Protein AF-A0A962NHA6-F1 (afdb_monomer_lite)

Secondary structure (DSSP, 8-state):
--GGGHHHHHHHHHSS--PPPS-HHHHHTTSSBGGG--EEETTEEE-TT-SHHHHHTEE-B-TTS--HHHHHHHHHHHHHH-TT-EEPP--PPPP-

Foldseek 3Di:
DDLQCCQVCVCVVPVDGDDGDPDPLSVLLQDQWLCSSWDDDVPDIDRVPDNPLVVQQEGEGRPNHPPVVVSVVVVVVVCVVPVNHYYDYDPDPDDD

pLDDT: mean 91.1, std 13.95, range [32.5, 98.25]

Radius of gyration: 14.04 Å; chains: 1; bounding box: 28×35×30 Å

Structure (mmCIF, N/CA/C/O backbone):
data_AF-A0A962NHA6-F1
#
_entry.id   AF-A0A962NHA6-F1
#
loop_
_atom_site.group_PDB
_atom_site.id
_atom_site.type_symbol
_atom_site.label_atom_id
_atom_site.label_alt_id
_atom_site.label_comp_id
_atom_site.label_asym_id
_atom_site.label_entity_id
_atom_site.label_seq_id
_atom_site.pdbx_PDB_ins_code
_atom_site.Cartn_x
_atom_site.Cartn_y
_atom_site.Cartn_z
_atom_site.occupancy
_atom_site.B_iso_or_equiv
_atom_site.auth_seq_id
_atom_site.auth_comp_id
_atom_site.auth_asym_id
_atom_site.auth_atom_id
_atom_site.pdbx_PDB_model_num
ATOM 1 N N . ALA A 1 1 ? -4.157 8.401 -11.953 1.00 73.94 1 ALA A N 1
ATOM 2 C CA . ALA A 1 1 ? -2.873 8.784 -12.585 1.00 73.94 1 ALA A CA 1
ATOM 3 C C . ALA A 1 1 ? -2.145 7.532 -13.076 1.00 73.94 1 ALA A C 1
ATOM 5 O O . ALA A 1 1 ? -2.403 6.457 -12.548 1.00 73.94 1 ALA A O 1
ATOM 6 N N . ASN A 1 2 ? -1.266 7.652 -14.075 1.00 91.69 2 ASN A N 1
ATOM 7 C CA . ASN A 1 2 ? -0.481 6.526 -14.596 1.00 91.69 2 ASN A CA 1
ATOM 8 C C . ASN A 1 2 ? 0.671 6.176 -13.632 1.00 91.69 2 ASN A C 1
ATOM 10 O O . ASN A 1 2 ? 1.547 7.013 -13.402 1.00 91.69 2 ASN A O 1
ATOM 14 N N . GLN A 1 3 ? 0.679 4.946 -13.103 1.00 92.62 3 GLN A N 1
ATOM 15 C CA . GLN A 1 3 ? 1.690 4.476 -12.146 1.00 92.62 3 GLN A CA 1
ATOM 16 C C . GLN A 1 3 ? 3.103 4.444 -12.739 1.00 92.62 3 GLN A C 1
ATOM 18 O O . GLN A 1 3 ? 4.051 4.762 -12.034 1.00 92.62 3 GLN A O 1
ATOM 23 N 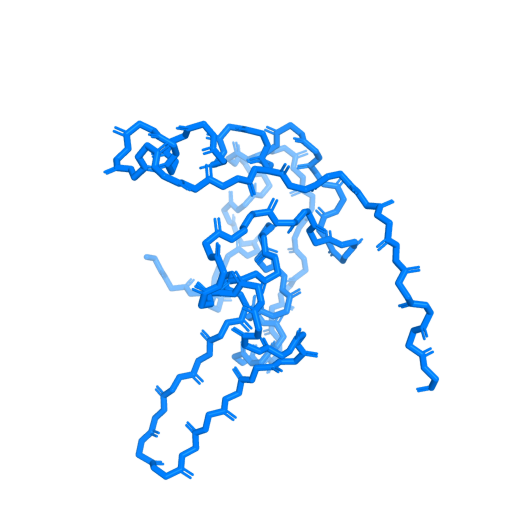N . ALA A 1 4 ? 3.273 4.200 -14.044 1.00 94.25 4 ALA A N 1
ATOM 24 C CA . ALA A 1 4 ? 4.594 4.243 -14.684 1.00 94.25 4 ALA A CA 1
ATOM 25 C C . ALA A 1 4 ? 5.271 5.624 -14.562 1.00 94.25 4 ALA A C 1
ATOM 27 O O . ALA A 1 4 ? 6.491 5.743 -14.639 1.00 94.25 4 ALA A O 1
ATOM 28 N N . ARG A 1 5 ? 4.483 6.682 -14.337 1.00 95.88 5 ARG A N 1
ATOM 29 C CA . ARG A 1 5 ? 4.936 8.077 -14.261 1.00 95.88 5 ARG A CA 1
ATOM 30 C C . ARG A 1 5 ? 4.955 8.634 -12.837 1.00 95.88 5 ARG A C 1
ATOM 32 O O . ARG A 1 5 ? 5.149 9.834 -12.675 1.00 95.88 5 ARG A O 1
ATOM 39 N N . VAL A 1 6 ? 4.747 7.804 -11.811 1.00 95.12 6 VAL A N 1
ATOM 40 C CA . VAL A 1 6 ? 4.696 8.256 -10.407 1.00 95.12 6 VAL A CA 1
ATOM 41 C C . VAL A 1 6 ? 5.972 8.972 -9.965 1.00 95.12 6 VAL A C 1
ATOM 43 O O . VAL A 1 6 ? 5.900 10.030 -9.349 1.00 95.12 6 VAL A O 1
ATOM 46 N N . HIS A 1 7 ? 7.133 8.475 -10.395 1.00 94.88 7 HIS A N 1
ATOM 47 C CA . HIS A 1 7 ? 8.443 9.062 -10.114 1.00 94.88 7 HIS A CA 1
ATOM 48 C C . HIS A 1 7 ? 8.594 10.513 -10.605 1.00 94.88 7 HIS A C 1
ATOM 50 O O . HIS A 1 7 ? 9.411 11.253 -10.067 1.00 94.88 7 HIS A O 1
ATOM 56 N N . LEU A 1 8 ? 7.796 10.936 -11.595 1.00 96.12 8 LEU A N 1
ATOM 57 C CA . LEU A 1 8 ? 7.849 12.293 -12.140 1.00 96.12 8 LEU A CA 1
ATOM 58 C C . LEU A 1 8 ? 7.149 13.322 -11.252 1.00 96.12 8 LEU A C 1
ATOM 60 O O . LEU A 1 8 ? 7.530 14.485 -11.312 1.00 96.12 8 LEU A O 1
ATOM 64 N N . TRP A 1 9 ? 6.139 12.918 -10.470 1.00 94.44 9 TRP A N 1
ATOM 65 C CA . TRP A 1 9 ? 5.306 13.845 -9.689 1.00 94.44 9 TRP A CA 1
ATOM 66 C C . TRP A 1 9 ? 5.354 13.622 -8.176 1.00 94.44 9 TRP A C 1
ATOM 68 O O . TRP A 1 9 ? 5.160 14.565 -7.408 1.00 94.44 9 TRP A O 1
ATOM 78 N N . TYR A 1 10 ? 5.634 12.399 -7.722 1.00 94.12 10 TYR A N 1
ATOM 79 C CA . TYR A 1 10 ? 5.645 12.052 -6.299 1.00 94.12 10 TYR A CA 1
ATOM 80 C C . TYR A 1 10 ? 6.597 12.936 -5.474 1.00 94.12 10 TYR A C 1
ATOM 82 O O . TYR A 1 10 ? 6.173 13.403 -4.414 1.00 94.12 10 TYR A O 1
ATOM 90 N N . PRO A 1 11 ? 7.820 13.266 -5.948 1.00 94.75 11 PRO A N 1
ATOM 91 C CA . PRO A 1 11 ? 8.715 14.143 -5.197 1.00 94.75 11 PRO A CA 1
ATOM 92 C C . PRO A 1 11 ? 8.181 15.559 -5.013 1.00 94.75 11 PRO A C 1
ATOM 94 O O . PRO A 1 11 ? 8.353 16.123 -3.939 1.00 94.75 11 PRO A O 1
ATOM 97 N N . GLN A 1 12 ? 7.501 16.127 -6.013 1.00 94.31 12 GLN A N 1
ATOM 98 C CA . GLN A 1 12 ? 6.939 17.476 -5.882 1.00 94.31 12 GLN A CA 1
ATOM 99 C C . GLN A 1 12 ? 5.715 17.492 -4.964 1.00 94.31 12 GLN A C 1
ATOM 101 O O . GLN A 1 12 ? 5.491 18.472 -4.264 1.00 94.31 12 GLN A O 1
ATOM 106 N N . HIS A 1 13 ? 4.927 16.415 -4.962 1.00 92.81 13 HIS A N 1
ATOM 107 C CA . HIS A 1 13 ? 3.698 16.345 -4.177 1.00 92.81 13 HIS A CA 1
ATOM 108 C C . HIS A 1 13 ? 3.940 15.968 -2.709 1.00 92.81 13 HIS A C 1
ATOM 110 O O . HIS A 1 13 ? 3.336 16.556 -1.819 1.00 92.81 13 HIS A O 1
ATOM 116 N N . PHE A 1 14 ? 4.821 14.998 -2.447 1.00 91.06 14 PHE A N 1
ATOM 117 C CA . PHE A 1 14 ? 5.070 14.471 -1.100 1.00 91.06 14 PHE A CA 1
ATOM 118 C C . PHE A 1 14 ? 6.438 14.854 -0.522 1.00 91.06 14 PHE A C 1
ATOM 120 O O . PHE A 1 14 ? 6.717 14.531 0.628 1.00 91.06 14 PHE A O 1
ATOM 127 N N . GLY A 1 15 ? 7.321 15.498 -1.293 1.00 91.81 15 GLY A N 1
ATOM 128 C CA . GLY A 1 15 ? 8.668 15.852 -0.828 1.00 91.81 15 GLY A CA 1
ATOM 129 C C . GLY A 1 15 ? 9.586 14.644 -0.611 1.00 91.81 15 GLY A C 1
ATOM 130 O O . GLY A 1 15 ? 10.561 14.733 0.135 1.00 91.81 15 GLY A O 1
ATOM 131 N N . ARG A 1 16 ? 9.274 13.491 -1.218 1.00 89.56 16 ARG A N 1
ATOM 132 C CA . ARG A 1 16 ? 10.016 12.232 -1.045 1.00 89.56 16 ARG A CA 1
ATOM 133 C C . ARG A 1 16 ? 10.465 11.665 -2.395 1.00 89.56 16 ARG A C 1
ATOM 135 O O . ARG A 1 16 ? 9.698 11.727 -3.357 1.00 89.56 16 ARG A O 1
ATOM 142 N N . PRO A 1 17 ? 11.666 11.070 -2.489 1.00 91.62 17 PRO A N 1
ATOM 143 C CA . PRO A 1 17 ? 12.085 10.397 -3.710 1.00 91.62 17 PRO A CA 1
ATOM 144 C C . PRO A 1 17 ? 11.172 9.203 -3.999 1.00 91.62 17 PRO A C 1
ATOM 146 O O . PRO A 1 17 ? 10.712 8.519 -3.087 1.00 91.62 17 PRO A O 1
ATOM 149 N N . TYR A 1 18 ? 10.944 8.928 -5.279 1.00 92.75 18 TYR A N 1
ATOM 150 C CA . TYR A 1 18 ? 10.223 7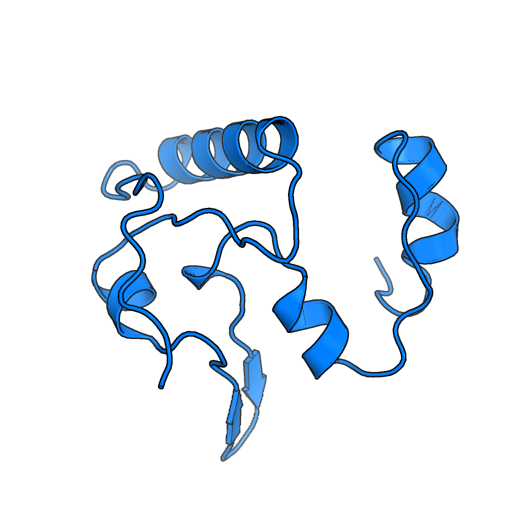.740 -5.713 1.00 92.75 18 TYR A CA 1
ATOM 151 C C . TYR A 1 18 ? 10.896 7.196 -6.970 1.00 92.75 18 TYR A C 1
ATOM 153 O O . TYR A 1 18 ? 10.859 7.835 -8.018 1.00 92.75 18 TYR A O 1
ATOM 161 N N . ALA A 1 19 ? 11.536 6.031 -6.869 1.00 94.06 19 ALA A N 1
ATOM 162 C CA . ALA A 1 19 ? 12.213 5.415 -8.007 1.00 94.06 19 ALA A CA 1
ATOM 163 C C . ALA A 1 19 ? 11.196 4.929 -9.060 1.00 94.06 19 ALA A C 1
ATOM 165 O O . ALA A 1 19 ? 10.133 4.431 -8.661 1.00 94.06 19 ALA A O 1
ATOM 166 N N . PRO A 1 20 ? 11.504 5.026 -10.371 1.00 96.31 20 PRO A N 1
ATOM 167 C CA . PRO A 1 20 ? 10.664 4.467 -11.427 1.00 96.31 20 PRO A CA 1
ATOM 168 C C . PRO A 1 20 ? 10.294 3.009 -11.144 1.00 96.31 20 PRO A C 1
ATOM 170 O O . PRO A 1 20 ? 11.125 2.233 -10.678 1.00 96.31 20 PRO A O 1
ATOM 173 N N . LEU A 1 21 ? 9.037 2.656 -11.405 1.00 95.81 21 LEU A N 1
ATOM 174 C CA . LEU A 1 21 ? 8.556 1.285 -11.260 1.00 95.81 21 LEU A CA 1
ATOM 175 C C . LEU A 1 21 ? 8.960 0.462 -12.479 1.00 95.81 21 LEU A C 1
ATOM 177 O O . LEU A 1 21 ? 8.838 0.924 -13.613 1.00 95.81 21 LEU A O 1
ATOM 181 N N . THR A 1 22 ? 9.379 -0.771 -12.234 1.00 95.69 22 THR A N 1
ATOM 182 C CA . THR A 1 22 ? 9.745 -1.758 -13.257 1.00 95.69 22 THR A CA 1
ATOM 183 C C . THR A 1 22 ? 8.614 -2.747 -13.540 1.00 95.69 22 THR A C 1
ATOM 185 O O . THR A 1 22 ? 8.591 -3.379 -14.593 1.00 95.69 22 THR A O 1
ATOM 188 N N . SER A 1 23 ? 7.647 -2.868 -12.624 1.00 96.06 23 SER A N 1
ATOM 189 C CA . SER A 1 23 ? 6.491 -3.756 -12.760 1.00 96.06 23 SER A CA 1
ATOM 190 C C . SER A 1 23 ? 5.277 -3.265 -11.963 1.00 96.06 23 SER A C 1
ATOM 192 O O . SER A 1 23 ? 5.377 -2.394 -11.095 1.00 96.06 23 SER A O 1
ATOM 194 N N . VAL A 1 24 ? 4.112 -3.850 -12.256 1.00 94.94 24 VAL A N 1
ATOM 195 C CA . VAL A 1 24 ? 2.872 -3.614 -11.500 1.00 94.94 24 VAL A CA 1
ATOM 196 C C . VAL A 1 24 ? 3.002 -4.147 -10.070 1.00 94.94 24 VAL A C 1
ATOM 198 O O . VAL A 1 24 ? 2.665 -3.436 -9.126 1.00 94.94 24 VAL A O 1
ATOM 201 N N . ASP A 1 25 ? 3.554 -5.350 -9.908 1.00 95.75 25 ASP A N 1
ATOM 202 C CA . ASP A 1 25 ? 3.789 -6.002 -8.617 1.00 95.75 25 ASP A CA 1
ATOM 203 C C . ASP A 1 25 ? 4.654 -5.137 -7.693 1.00 95.75 25 ASP A C 1
ATOM 205 O O . ASP A 1 25 ? 4.362 -5.002 -6.504 1.00 95.75 25 ASP A O 1
ATOM 209 N N . GLU A 1 26 ? 5.694 -4.502 -8.241 1.00 95.69 26 GLU A N 1
ATOM 210 C CA . GLU A 1 26 ? 6.529 -3.554 -7.502 1.00 95.69 26 GLU A CA 1
ATOM 211 C C . GLU A 1 26 ? 5.727 -2.339 -7.023 1.00 95.69 26 GLU A C 1
ATOM 213 O O . GLU A 1 26 ? 5.868 -1.925 -5.874 1.00 95.69 26 GLU A O 1
ATOM 218 N N . GLY A 1 27 ? 4.856 -1.790 -7.873 1.00 95.50 27 GLY A N 1
ATOM 219 C CA . GLY A 1 27 ? 3.965 -0.696 -7.488 1.00 95.50 27 GLY A CA 1
ATOM 220 C C . GLY A 1 27 ? 3.027 -1.089 -6.347 1.00 95.50 27 GLY A C 1
ATOM 221 O O . GLY A 1 27 ? 2.897 -0.347 -5.375 1.00 95.50 27 GLY A O 1
ATOM 222 N N . ILE A 1 28 ? 2.430 -2.282 -6.430 1.00 96.81 28 ILE A N 1
ATOM 223 C CA . ILE A 1 28 ? 1.511 -2.813 -5.412 1.00 96.81 28 ILE A CA 1
ATOM 224 C C . ILE A 1 28 ? 2.224 -2.992 -4.070 1.00 96.81 28 ILE A C 1
ATOM 226 O O . ILE A 1 28 ? 1.690 -2.595 -3.039 1.00 96.81 28 ILE A O 1
ATOM 230 N N . ARG A 1 29 ? 3.455 -3.523 -4.067 1.00 96.44 29 ARG A N 1
ATOM 231 C CA . ARG A 1 29 ? 4.266 -3.711 -2.848 1.00 96.44 29 ARG A CA 1
ATOM 232 C C . ARG A 1 29 ? 4.642 -2.406 -2.141 1.00 96.44 29 ARG A C 1
ATOM 234 O O . ARG A 1 29 ? 5.116 -2.473 -1.011 1.00 96.44 29 ARG A O 1
ATOM 241 N N . ARG A 1 30 ? 4.467 -1.245 -2.782 1.00 94.75 30 ARG A N 1
ATOM 242 C CA . ARG A 1 30 ? 4.801 0.086 -2.244 1.00 94.75 30 ARG A CA 1
ATOM 243 C C . ARG A 1 30 ? 3.575 0.878 -1.768 1.00 94.75 30 ARG A C 1
ATOM 245 O O . ARG A 1 30 ? 3.675 2.081 -1.536 1.00 94.75 30 ARG A O 1
ATOM 252 N N . PHE A 1 31 ? 2.395 0.263 -1.657 1.00 95.62 31 PHE A N 1
ATOM 253 C CA . PHE A 1 31 ? 1.269 0.948 -1.021 1.00 95.62 31 PHE A CA 1
ATOM 254 C C . PHE A 1 31 ? 1.468 1.073 0.487 1.00 95.62 31 PHE A C 1
ATOM 256 O O . PHE A 1 31 ? 2.102 0.240 1.119 1.00 95.62 31 PHE A O 1
ATOM 263 N N . LEU A 1 32 ? 0.899 2.130 1.066 1.00 95.75 32 LEU A N 1
ATOM 264 C CA . LEU A 1 32 ? 1.134 2.509 2.462 1.00 95.75 32 LEU A CA 1
ATOM 265 C C . LEU A 1 32 ? 0.613 1.483 3.478 1.00 95.75 32 LEU A C 1
ATOM 267 O O . LEU A 1 32 ? 1.163 1.406 4.572 1.00 95.75 32 LEU A O 1
ATOM 271 N N . ALA A 1 33 ? -0.431 0.725 3.132 1.00 96.38 33 ALA A N 1
ATOM 272 C CA . ALA A 1 33 ? -1.041 -0.282 3.996 1.00 96.38 33 ALA A CA 1
ATOM 273 C C . ALA A 1 33 ? -0.923 -1.677 3.372 1.00 96.38 33 ALA A C 1
ATOM 275 O O . ALA A 1 33 ? -1.185 -1.830 2.173 1.00 96.38 33 ALA A O 1
ATOM 276 N N . LEU A 1 34 ? -0.565 -2.685 4.172 1.00 96.81 34 LEU A N 1
ATOM 277 C CA . LEU A 1 34 ? -0.404 -4.070 3.707 1.00 96.81 34 LEU A CA 1
ATOM 278 C C . LEU A 1 34 ? -1.685 -4.599 3.059 1.00 96.81 34 LEU A C 1
ATOM 280 O O . LEU A 1 34 ? -1.643 -5.192 1.986 1.00 96.81 34 LEU A O 1
ATOM 284 N N . GLU A 1 35 ? -2.830 -4.289 3.655 1.00 97.38 35 GLU A N 1
ATOM 285 C CA . GLU A 1 35 ? -4.152 -4.716 3.205 1.00 97.38 35 GLU A CA 1
ATOM 286 C C . GLU A 1 35 ? -4.569 -4.037 1.893 1.00 97.38 35 GLU A C 1
ATOM 288 O O . GLU A 1 35 ? -5.439 -4.525 1.184 1.00 97.38 35 GLU A O 1
ATOM 293 N N . CYS A 1 36 ? -3.914 -2.938 1.505 1.00 97.00 36 CYS A N 1
ATOM 294 C CA . CYS A 1 36 ? -4.098 -2.337 0.183 1.00 97.00 36 CYS A CA 1
ATOM 295 C C . CYS A 1 36 ? -3.205 -2.973 -0.892 1.00 97.00 36 CYS A C 1
ATOM 297 O O . CYS A 1 36 ? -3.441 -2.746 -2.077 1.00 97.00 36 CYS A O 1
ATOM 299 N N . CYS A 1 37 ? -2.177 -3.737 -0.515 1.00 97.56 37 CYS A N 1
ATOM 300 C CA . CYS A 1 37 ? -1.218 -4.342 -1.438 1.00 97.56 37 CYS A CA 1
ATOM 301 C C . CYS A 1 37 ? -1.791 -5.622 -2.066 1.00 97.56 37 CYS A C 1
ATOM 303 O O . CYS A 1 37 ? -1.228 -6.703 -1.913 1.00 97.56 37 CYS A O 1
ATOM 305 N N . VAL A 1 38 ? -2.920 -5.504 -2.764 1.00 97.75 38 VAL A N 1
ATOM 306 C CA . VAL A 1 38 ? -3.619 -6.618 -3.411 1.00 97.75 38 VAL A CA 1
ATOM 307 C C . VAL A 1 38 ? -3.938 -6.247 -4.855 1.00 97.75 38 VAL A C 1
ATOM 309 O O . VAL A 1 38 ? -4.366 -5.130 -5.143 1.00 97.75 38 VAL A O 1
ATOM 312 N N . ALA A 1 39 ? -3.762 -7.196 -5.769 1.00 97.31 39 ALA A N 1
ATOM 313 C CA . ALA A 1 39 ? -4.294 -7.106 -7.121 1.00 97.31 39 ALA A CA 1
ATOM 314 C C . ALA A 1 39 ? -4.992 -8.397 -7.527 1.00 97.31 39 ALA A C 1
ATOM 316 O O . ALA A 1 39 ? -4.604 -9.495 -7.132 1.00 97.31 39 ALA A O 1
ATOM 317 N N . VAL A 1 40 ? -6.024 -8.247 -8.349 1.00 96.69 40 VAL A N 1
ATOM 318 C CA . VAL A 1 40 ? -6.815 -9.353 -8.879 1.00 96.69 40 VAL A CA 1
ATOM 319 C C . VAL A 1 40 ? -6.997 -9.136 -10.375 1.00 96.69 40 VAL A C 1
ATOM 321 O O . VAL A 1 40 ? -7.271 -8.024 -10.825 1.00 96.69 40 VAL A O 1
ATOM 324 N N . ARG A 1 41 ? -6.828 -10.206 -11.143 1.00 95.81 41 ARG A N 1
ATOM 325 C CA . ARG A 1 41 ? -7.174 -10.322 -12.565 1.00 95.81 41 ARG A CA 1
ATOM 326 C C . ARG A 1 41 ? -7.785 -11.716 -12.783 1.00 95.81 41 ARG A C 1
ATOM 328 O O . ARG A 1 41 ? -7.727 -12.519 -11.849 1.00 95.81 41 ARG A O 1
ATOM 335 N N . PRO A 1 42 ? -8.362 -12.033 -13.956 1.00 98.12 42 PRO A N 1
ATOM 336 C CA . PRO A 1 42 ? -8.850 -13.384 -14.220 1.00 98.12 42 PRO A CA 1
ATOM 337 C C . PRO A 1 42 ? -7.805 -14.436 -13.827 1.00 98.12 42 PRO A C 1
ATOM 339 O O . PRO A 1 42 ? -6.626 -14.296 -14.162 1.00 98.12 42 PRO A O 1
ATOM 342 N N . ASP A 1 43 ? -8.243 -15.406 -13.026 1.00 96.00 43 ASP A N 1
ATOM 343 C CA . ASP A 1 43 ? -7.471 -16.563 -12.554 1.00 96.00 43 ASP A CA 1
ATOM 344 C C . ASP A 1 43 ? -6.231 -16.266 -11.689 1.00 96.00 43 ASP A C 1
ATOM 346 O O . ASP A 1 43 ? -5.505 -17.186 -11.314 1.00 96.00 43 ASP A O 1
ATOM 350 N N . VAL A 1 44 ? -5.963 -15.002 -11.332 1.00 96.56 44 VAL A N 1
ATOM 351 C CA . VAL A 1 44 ? -4.766 -14.630 -10.563 1.00 96.56 44 VAL A CA 1
ATOM 352 C C . VAL A 1 44 ? -5.088 -13.601 -9.485 1.00 96.56 44 VAL A C 1
ATOM 354 O O . VAL A 1 44 ? -5.575 -12.504 -9.761 1.00 96.56 44 VAL A O 1
ATOM 357 N N . CYS A 1 45 ? -4.707 -13.929 -8.251 1.00 96.88 45 CYS A N 1
ATOM 358 C CA . CYS A 1 45 ? -4.664 -13.007 -7.124 1.00 96.88 45 CYS A CA 1
ATOM 359 C C . CYS A 1 45 ? -3.210 -12.817 -6.679 1.00 96.88 45 CYS A C 1
ATOM 361 O O . CYS A 1 45 ? -2.510 -13.783 -6.378 1.00 96.88 45 CYS A O 1
ATOM 363 N N . PHE A 1 46 ? -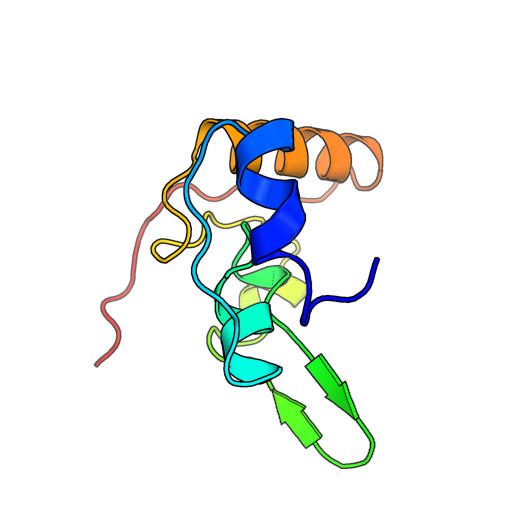2.757 -11.566 -6.638 1.00 97.81 46 PHE A N 1
ATOM 364 C CA . PHE A 1 46 ? -1.467 -11.178 -6.087 1.00 97.81 46 PHE A CA 1
ATOM 365 C C . PHE A 1 46 ? -1.688 -10.495 -4.735 1.00 97.81 46 PHE A C 1
ATOM 367 O O . PHE A 1 46 ? -2.185 -9.372 -4.680 1.00 97.81 46 PHE A O 1
ATOM 374 N N . ALA A 1 47 ? -1.320 -11.185 -3.655 1.00 97.31 47 ALA A N 1
ATOM 375 C CA . ALA A 1 47 ? -1.441 -10.715 -2.275 1.00 97.31 47 ALA A CA 1
ATOM 376 C C . ALA A 1 47 ? -0.138 -11.016 -1.505 1.00 97.31 47 ALA A C 1
ATOM 378 O O . ALA A 1 47 ? -0.084 -11.969 -0.726 1.00 97.31 47 ALA A O 1
ATOM 379 N N . PRO A 1 48 ? 0.949 -10.252 -1.738 1.00 96.31 48 PRO A N 1
ATOM 380 C CA . PRO A 1 48 ? 2.279 -10.517 -1.178 1.00 96.31 48 PRO A CA 1
ATOM 381 C C . PRO A 1 48 ? 2.343 -10.530 0.355 1.00 96.31 48 PRO A C 1
ATOM 383 O O . PRO A 1 48 ? 3.315 -11.045 0.900 1.00 96.31 48 PRO A O 1
ATOM 386 N N . PHE A 1 49 ? 1.337 -9.977 1.036 1.00 95.56 49 PHE A N 1
ATOM 387 C CA . PHE A 1 49 ? 1.229 -9.953 2.499 1.00 95.56 49 PHE A CA 1
ATOM 388 C C . PHE A 1 49 ? 0.028 -10.761 3.022 1.00 95.56 49 PHE A C 1
ATOM 390 O O . PHE A 1 49 ? -0.353 -10.633 4.181 1.00 95.56 49 PHE A O 1
ATOM 397 N N . GLY A 1 50 ? -0.562 -11.610 2.174 1.00 96.06 50 GLY A N 1
ATOM 398 C CA . GLY A 1 50 ? -1.771 -12.367 2.487 1.00 96.06 50 GLY A CA 1
ATOM 399 C C . GLY A 1 50 ? -3.050 -11.524 2.443 1.00 96.06 50 GLY A C 1
ATOM 400 O O . GLY A 1 50 ? -3.030 -10.341 2.110 1.00 96.06 50 GLY A O 1
ATOM 401 N N . LEU A 1 51 ? -4.180 -12.166 2.752 1.00 97.12 51 LEU A N 1
ATOM 402 C CA . LEU A 1 51 ? -5.517 -11.551 2.723 1.00 97.12 51 LEU A CA 1
ATOM 403 C C . LEU A 1 51 ? -6.200 -11.505 4.096 1.00 97.12 51 LEU A C 1
ATOM 405 O O . LEU A 1 51 ? -7.259 -10.901 4.215 1.00 97.12 51 LEU A O 1
ATOM 409 N N . ALA A 1 52 ? -5.620 -12.130 5.125 1.00 96.50 52 ALA A N 1
ATOM 410 C CA . ALA A 1 52 ? -6.248 -12.237 6.444 1.00 96.50 52 ALA A CA 1
ATOM 411 C C . ALA A 1 52 ? -6.602 -10.857 7.020 1.00 96.50 52 ALA A C 1
ATOM 413 O O . ALA A 1 52 ? -7.766 -10.603 7.309 1.00 96.50 52 ALA A O 1
ATOM 414 N N . GLY A 1 53 ? -5.639 -9.929 7.048 1.00 95.44 53 GLY A N 1
ATOM 415 C CA . GLY A 1 53 ? -5.868 -8.565 7.537 1.00 95.44 53 GLY A CA 1
ATOM 416 C C . GLY A 1 53 ? -6.933 -7.796 6.747 1.00 95.44 53 GLY A C 1
ATOM 417 O O . GLY A 1 53 ? -7.746 -7.082 7.329 1.00 95.44 53 GLY A O 1
ATOM 418 N N . LEU A 1 54 ? -7.004 -7.999 5.424 1.00 95.75 54 LEU A N 1
ATOM 419 C CA . LEU A 1 54 ? -8.046 -7.392 4.588 1.00 95.75 54 LEU A CA 1
ATOM 420 C C . LEU A 1 54 ? -9.443 -7.843 5.047 1.00 95.75 54 LEU A C 1
ATOM 422 O O . LEU A 1 54 ? -10.336 -7.011 5.189 1.00 95.75 54 LEU A O 1
ATOM 426 N N . PHE A 1 55 ? -9.629 -9.144 5.289 1.00 96.50 55 PHE A N 1
ATOM 427 C CA . PHE A 1 55 ? -10.907 -9.693 5.752 1.00 96.50 55 PHE A CA 1
ATOM 428 C C . PHE A 1 55 ? -11.211 -9.365 7.219 1.00 96.50 55 PHE A C 1
ATOM 430 O O . PHE A 1 55 ? -12.377 -9.232 7.578 1.00 96.50 55 PHE A O 1
ATOM 437 N N . GLU A 1 56 ? -10.186 -9.196 8.053 1.00 96.69 56 GLU A N 1
ATOM 438 C CA . GLU A 1 56 ? -10.317 -8.731 9.440 1.00 96.69 56 GLU A CA 1
ATOM 439 C C . GLU A 1 56 ? -10.595 -7.221 9.547 1.00 96.69 56 GLU A C 1
ATOM 441 O O . GLU A 1 56 ? -10.932 -6.734 10.625 1.00 96.69 56 GLU A O 1
ATOM 446 N N . GLY A 1 57 ? -10.462 -6.469 8.448 1.00 97.00 57 GLY A N 1
ATOM 447 C CA . GLY A 1 57 ? -10.643 -5.020 8.434 1.00 97.00 57 GLY A CA 1
ATOM 448 C C . GLY A 1 57 ? -9.487 -4.263 9.093 1.00 97.00 57 GLY A C 1
ATOM 449 O O . GLY A 1 57 ? -9.703 -3.224 9.716 1.00 97.00 57 GLY A O 1
ATOM 450 N N . THR A 1 58 ? -8.256 -4.765 8.995 1.00 97.44 58 THR A N 1
ATOM 451 C CA . THR A 1 58 ? -7.082 -4.092 9.561 1.00 97.44 58 THR A CA 1
ATOM 452 C C . THR A 1 58 ? -6.456 -3.088 8.597 1.00 97.44 58 THR A C 1
ATOM 454 O O . THR A 1 58 ? -6.603 -3.166 7.378 1.00 97.44 58 THR A O 1
ATOM 457 N N . LEU A 1 59 ? -5.733 -2.121 9.159 1.00 97.19 59 LEU A N 1
ATOM 458 C CA . LEU A 1 59 ? -4.845 -1.219 8.434 1.00 97.19 59 LEU A CA 1
ATOM 459 C C . LEU A 1 59 ? -3.466 -1.274 9.088 1.00 97.19 59 LEU A C 1
ATOM 461 O O . LEU A 1 59 ? -3.265 -0.707 10.164 1.00 97.19 59 LEU A O 1
ATOM 465 N N . THR A 1 60 ? -2.525 -1.943 8.432 1.00 96.00 60 THR A N 1
ATOM 466 C CA . THR A 1 60 ? -1.169 -2.168 8.937 1.00 96.00 60 THR A CA 1
ATOM 467 C C . THR A 1 60 ? -0.157 -1.386 8.092 1.00 96.00 60 THR A C 1
ATOM 469 O O . THR A 1 60 ? -0.165 -1.536 6.865 1.00 96.00 60 THR A O 1
ATOM 472 N N . PRO A 1 61 ? 0.725 -0.559 8.688 1.00 95.44 61 PRO A N 1
ATOM 473 C CA . PRO A 1 61 ? 1.752 0.173 7.953 1.00 95.44 61 PRO A CA 1
ATOM 474 C C . PRO A 1 61 ? 2.673 -0.757 7.161 1.00 95.44 61 PRO A C 1
ATOM 476 O O . PRO A 1 61 ? 3.196 -1.739 7.686 1.00 95.44 61 PRO A O 1
ATOM 479 N N . ASN A 1 62 ? 2.938 -0.419 5.902 1.00 94.56 62 ASN A N 1
ATOM 480 C CA . ASN A 1 62 ? 3.872 -1.176 5.080 1.00 94.56 62 ASN A CA 1
ATOM 481 C C . ASN A 1 62 ? 5.336 -0.800 5.402 1.00 94.56 62 ASN A C 1
ATOM 483 O O . ASN A 1 62 ? 5.728 0.346 5.162 1.00 94.56 62 ASN A O 1
ATOM 487 N N . PRO A 1 63 ? 6.192 -1.737 5.863 1.00 90.44 63 PRO A N 1
ATOM 488 C CA . PRO A 1 63 ? 7.600 -1.451 6.158 1.00 90.44 63 PRO A CA 1
ATOM 489 C C . PRO A 1 63 ? 8.415 -1.022 4.929 1.00 90.44 63 PRO A C 1
ATOM 491 O O . PRO A 1 63 ? 9.411 -0.319 5.073 1.00 90.44 63 PRO A O 1
ATOM 494 N N . PHE A 1 64 ? 7.989 -1.395 3.717 1.00 89.00 64 PHE A N 1
ATOM 495 C CA . PHE A 1 64 ? 8.624 -0.976 2.462 1.00 89.00 64 PHE A CA 1
ATOM 496 C C . PHE A 1 64 ? 8.190 0.423 2.008 1.00 89.00 64 PHE A C 1
ATOM 498 O O . PHE A 1 64 ? 8.622 0.908 0.964 1.00 89.00 64 PHE A O 1
ATOM 505 N N . SER A 1 65 ? 7.318 1.087 2.765 1.00 89.12 65 SER A N 1
ATOM 506 C CA . SER A 1 65 ? 6.903 2.472 2.546 1.00 89.12 65 SER A CA 1
ATOM 507 C C . SER A 1 65 ? 6.964 3.231 3.872 1.00 89.12 65 SER A C 1
ATOM 509 O O . SER A 1 65 ? 5.921 3.507 4.465 1.00 89.12 65 SER A O 1
ATOM 511 N N . PRO A 1 66 ? 8.181 3.556 4.358 1.00 84.94 66 PRO A N 1
ATOM 512 C CA . PRO A 1 66 ? 8.426 4.089 5.699 1.00 84.94 66 PRO A CA 1
ATOM 513 C C . PRO A 1 66 ? 8.061 5.581 5.809 1.00 84.94 66 PRO A C 1
ATOM 515 O O . PRO A 1 66 ? 8.888 6.421 6.157 1.00 84.94 66 PRO A O 1
ATOM 518 N N . TYR A 1 67 ? 6.810 5.912 5.494 1.00 90.06 67 TYR A N 1
ATOM 519 C CA . TYR A 1 67 ? 6.226 7.250 5.571 1.00 90.06 67 TYR A CA 1
ATOM 520 C C . TYR A 1 67 ? 5.032 7.219 6.539 1.00 90.06 67 TYR A C 1
ATOM 522 O O . TYR A 1 67 ? 3.876 7.193 6.095 1.00 90.06 67 TYR A O 1
ATOM 530 N N . PRO A 1 68 ? 5.283 7.142 7.862 1.00 90.56 68 PRO A N 1
ATOM 531 C CA . PRO A 1 68 ? 4.236 6.978 8.872 1.00 90.56 68 PRO A CA 1
ATOM 532 C C . PRO A 1 68 ? 3.207 8.113 8.855 1.00 90.56 68 PRO A C 1
ATOM 534 O O . PRO A 1 68 ? 2.032 7.884 9.137 1.00 90.56 68 PRO A O 1
ATOM 5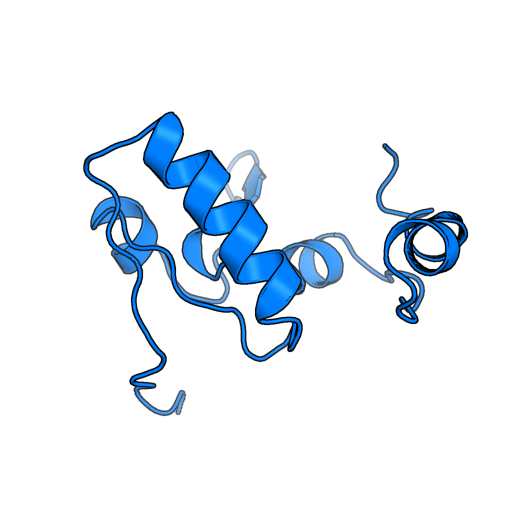37 N N . GLU A 1 69 ? 3.611 9.322 8.472 1.00 93.19 69 GLU A N 1
ATOM 538 C CA . GLU A 1 69 ? 2.733 10.476 8.307 1.00 93.19 69 GLU A CA 1
ATOM 539 C C . GLU A 1 69 ? 1.733 10.276 7.160 1.00 93.19 69 GLU A C 1
ATOM 541 O O . GLU A 1 69 ? 0.537 10.528 7.321 1.00 93.19 69 GLU A O 1
ATOM 546 N N . LEU A 1 70 ? 2.198 9.744 6.023 1.00 94.19 70 LEU A N 1
ATOM 547 C CA . LEU A 1 70 ? 1.348 9.477 4.862 1.00 94.19 70 LEU A CA 1
ATOM 548 C C . LEU A 1 70 ? 0.411 8.305 5.140 1.00 94.19 70 LEU A C 1
ATOM 550 O O . LEU A 1 70 ? -0.765 8.359 4.774 1.00 94.19 70 LEU A O 1
ATOM 554 N N . PHE A 1 71 ? 0.910 7.267 5.818 1.00 95.56 71 PHE A N 1
ATOM 555 C CA . PHE A 1 71 ? 0.073 6.172 6.299 1.00 95.56 71 PHE A CA 1
ATOM 556 C C . PHE A 1 71 ? -1.021 6.688 7.234 1.00 95.56 71 PHE A C 1
ATOM 558 O O . PHE A 1 71 ? -2.187 6.390 7.004 1.00 95.56 71 PHE A O 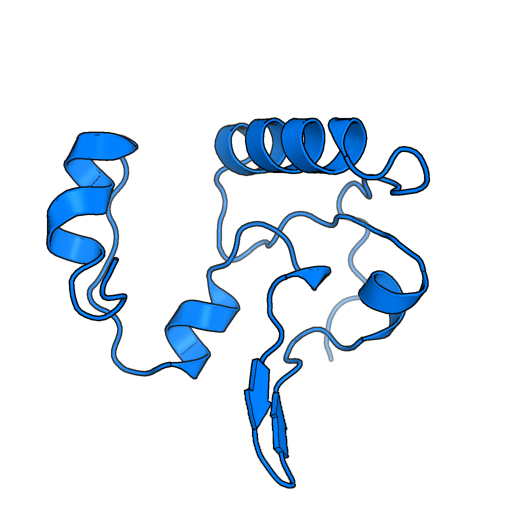1
ATOM 565 N N . SER A 1 72 ? -0.672 7.499 8.237 1.00 95.50 72 SER A N 1
ATOM 566 C CA . SER A 1 72 ? -1.628 8.004 9.230 1.00 95.50 72 SER A CA 1
ATOM 567 C C . SER A 1 72 ? -2.740 8.824 8.576 1.00 95.50 72 SER A C 1
ATOM 569 O O . SER A 1 72 ? -3.917 8.585 8.838 1.00 95.50 72 SER A O 1
ATOM 571 N N . ALA A 1 73 ? -2.388 9.727 7.653 1.00 95.81 73 ALA A N 1
ATOM 572 C CA . ALA A 1 73 ? -3.368 10.496 6.887 1.00 95.81 73 ALA A CA 1
ATOM 573 C C . ALA A 1 73 ? -4.273 9.591 6.030 1.00 95.81 73 ALA A C 1
ATOM 575 O O . ALA A 1 73 ? -5.490 9.782 5.964 1.00 95.81 73 ALA A O 1
ATOM 576 N N . LYS A 1 74 ? -3.694 8.564 5.392 1.00 95.88 74 LYS A N 1
ATOM 577 C CA . LYS A 1 74 ? -4.449 7.602 4.584 1.00 95.88 74 LYS A CA 1
ATOM 578 C C . LYS A 1 74 ? -5.388 6.746 5.437 1.00 95.88 74 LYS A C 1
ATOM 580 O O . LYS A 1 74 ? -6.529 6.531 5.032 1.00 95.88 74 LYS A O 1
ATOM 585 N N . ALA A 1 75 ? -4.920 6.284 6.593 1.00 97.19 75 ALA A N 1
ATOM 586 C CA . ALA A 1 75 ? -5.683 5.482 7.536 1.00 97.19 75 ALA A CA 1
ATOM 587 C C . ALA A 1 75 ? -6.848 6.281 8.127 1.00 97.19 75 ALA A C 1
ATOM 589 O O . ALA A 1 75 ? -7.968 5.782 8.130 1.00 97.19 75 ALA A O 1
ATOM 590 N N . ALA A 1 76 ? -6.628 7.542 8.514 1.00 97.62 76 ALA A N 1
ATOM 591 C CA . ALA A 1 76 ? -7.695 8.440 8.958 1.00 97.62 76 ALA A CA 1
ATOM 592 C C . ALA A 1 76 ? -8.792 8.585 7.889 1.00 97.62 76 ALA A C 1
ATOM 594 O O . ALA A 1 76 ? -9.964 8.341 8.163 1.00 97.62 76 ALA A O 1
ATOM 595 N N . SER A 1 77 ? -8.406 8.841 6.633 1.00 97.81 77 SER A N 1
ATOM 596 C CA . SER A 1 77 ? -9.356 8.904 5.515 1.00 97.81 77 SER A CA 1
ATOM 597 C C . SER A 1 77 ? -10.114 7.588 5.286 1.00 97.81 77 SER A C 1
ATOM 599 O O . SER A 1 77 ? -11.230 7.599 4.760 1.00 97.81 77 SER A O 1
ATOM 601 N N . TYR A 1 78 ? -9.518 6.433 5.594 1.00 97.88 78 TYR A N 1
ATOM 602 C CA . TYR A 1 78 ? -10.221 5.151 5.540 1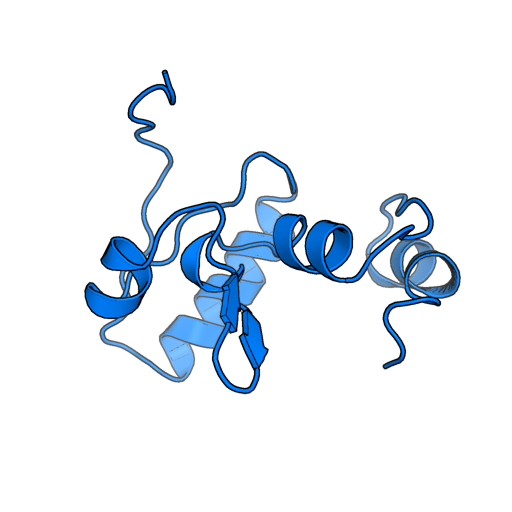.00 97.88 78 TYR A CA 1
ATOM 603 C C . TYR A 1 78 ? -11.204 4.987 6.696 1.00 97.88 78 TYR A C 1
ATOM 605 O O . TYR A 1 78 ? -12.348 4.624 6.443 1.00 97.88 78 TYR A O 1
ATOM 613 N N . LEU A 1 79 ? -10.805 5.321 7.920 1.00 97.69 79 LEU A N 1
ATOM 614 C CA . LEU A 1 79 ? -11.658 5.246 9.107 1.00 97.69 79 LEU A CA 1
ATOM 615 C C . LEU A 1 79 ? -12.900 6.143 9.001 1.00 97.69 79 LEU A C 1
ATOM 617 O O . LEU A 1 79 ? -13.975 5.739 9.429 1.00 97.69 79 LEU A O 1
ATOM 621 N N . GLU A 1 80 ? -12.786 7.313 8.364 1.00 98.25 80 GLU A N 1
ATOM 622 C CA . GLU A 1 80 ? -13.931 8.197 8.083 1.00 98.25 80 GLU A CA 1
ATOM 623 C C . GLU A 1 80 ? -15.013 7.522 7.224 1.00 98.25 80 GLU A C 1
ATOM 625 O O . GLU A 1 80 ? -16.204 7.760 7.413 1.00 98.25 80 GLU A O 1
ATOM 630 N N . ARG A 1 81 ? -14.606 6.679 6.267 1.00 98.00 81 ARG A N 1
ATOM 631 C CA . ARG A 1 81 ? -15.516 5.979 5.343 1.00 98.00 81 ARG A CA 1
ATOM 632 C C . ARG A 1 81 ? -15.943 4.612 5.866 1.00 98.00 81 ARG A C 1
ATOM 634 O O . ARG A 1 81 ? -17.041 4.154 5.559 1.00 98.00 81 ARG A O 1
ATOM 641 N N . TRP A 1 82 ? -15.081 3.969 6.645 1.00 97.62 82 TRP A N 1
ATOM 642 C CA . TRP A 1 82 ? -15.264 2.622 7.171 1.00 97.62 82 TRP A CA 1
ATOM 643 C C . TRP A 1 82 ? -14.910 2.586 8.664 1.00 97.62 82 TRP A C 1
ATOM 645 O O . TRP A 1 82 ? -13.806 2.180 9.032 1.00 97.62 82 TRP A O 1
ATOM 655 N N . PRO A 1 83 ? -15.858 2.962 9.545 1.00 96.75 83 PRO A N 1
ATOM 656 C CA . PRO A 1 83 ? -15.600 3.090 10.983 1.00 96.75 83 PRO A CA 1
ATOM 657 C C . PRO A 1 83 ? -15.252 1.781 11.707 1.00 96.75 83 PRO A C 1
ATOM 659 O O . PRO A 1 83 ? -14.811 1.816 12.849 1.00 96.75 83 PRO A O 1
ATOM 662 N N . HIS A 1 84 ? -15.477 0.627 11.073 1.00 96.56 84 HIS A N 1
ATOM 663 C CA . HIS A 1 84 ? -15.168 -0.690 11.637 1.00 96.56 84 HIS A CA 1
ATOM 664 C C . HIS A 1 84 ? -13.707 -1.114 11.427 1.00 96.56 84 HIS A C 1
ATOM 666 O O . HIS A 1 84 ? -13.302 -2.142 11.965 1.00 96.56 84 HIS A O 1
ATOM 672 N N . LEU A 1 85 ? -12.930 -0.372 10.628 1.00 98.06 85 LEU A N 1
ATOM 673 C CA . LEU A 1 85 ? -11.528 -0.704 10.393 1.00 98.06 85 LEU A CA 1
ATOM 674 C C . LEU A 1 85 ? -10.684 -0.464 11.650 1.00 98.06 85 LEU A C 1
ATOM 676 O O . LEU A 1 85 ? -10.951 0.446 12.434 1.00 98.06 85 LEU A O 1
ATOM 680 N N . VAL A 1 86 ? -9.622 -1.251 11.815 1.00 97.56 86 VAL A N 1
ATOM 681 C CA . VAL A 1 86 ? -8.729 -1.178 12.979 1.00 97.56 86 VAL A CA 1
ATOM 682 C C . VAL A 1 86 ? -7.288 -0.961 12.535 1.00 97.56 86 VAL A C 1
ATOM 684 O O . VAL A 1 86 ? -6.713 -1.774 11.815 1.00 97.56 86 VAL A O 1
ATOM 687 N N . VAL A 1 87 ? -6.665 0.119 13.004 1.00 96.31 87 VAL A N 1
ATOM 688 C CA . VAL A 1 87 ? -5.237 0.363 12.759 1.00 96.31 87 VAL A CA 1
ATOM 689 C C . VAL A 1 87 ? -4.400 -0.572 13.633 1.00 96.31 87 VAL A C 1
ATOM 691 O O . VAL A 1 87 ? -4.581 -0.624 14.851 1.00 96.31 87 VAL A O 1
ATOM 694 N N . ARG A 1 88 ? -3.475 -1.311 13.015 1.00 91.38 88 ARG A N 1
ATOM 695 C CA . ARG A 1 88 ? -2.500 -2.165 13.702 1.00 91.38 88 ARG A CA 1
ATOM 696 C C . ARG A 1 88 ? -1.141 -1.476 13.690 1.00 91.38 88 ARG A C 1
ATOM 698 O O . ARG A 1 88 ? -0.646 -1.099 12.634 1.00 91.38 88 ARG A O 1
ATOM 705 N N . ASN A 1 89 ? -0.523 -1.334 14.858 1.00 73.81 89 ASN A N 1
ATOM 706 C CA . ASN A 1 89 ? 0.878 -0.929 14.949 1.00 73.81 89 ASN A CA 1
ATOM 707 C C . ASN A 1 89 ? 1.753 -2.188 14.861 1.00 73.81 89 ASN A C 1
ATOM 709 O O . ASN A 1 89 ? 1.379 -3.215 15.417 1.00 73.81 89 ASN A O 1
ATOM 713 N N . ASN A 1 90 ? 2.871 -2.116 14.132 1.00 60.97 90 ASN A N 1
ATOM 714 C CA . ASN A 1 90 ? 3.726 -3.255 13.768 1.00 60.97 90 ASN A CA 1
ATOM 715 C C . ASN A 1 90 ? 4.071 -4.198 14.940 1.00 60.97 90 ASN A C 1
ATOM 717 O O . ASN A 1 90 ? 5.065 -3.996 15.634 1.00 60.97 90 ASN A O 1
ATOM 721 N N . GLU A 1 91 ? 3.334 -5.299 15.064 1.00 47.31 91 GLU A N 1
ATOM 722 C CA . GLU A 1 91 ? 3.823 -6.548 15.643 1.00 47.31 91 GLU A CA 1
ATOM 723 C C . GLU A 1 91 ? 4.048 -7.514 14.476 1.00 47.31 91 GLU A C 1
ATOM 725 O O . GLU A 1 91 ? 3.118 -8.128 13.960 1.00 47.31 91 GLU A O 1
ATOM 730 N N . PHE A 1 92 ? 5.280 -7.590 13.969 1.00 52.53 92 PHE A N 1
ATOM 731 C CA . PHE A 1 92 ? 5.600 -8.505 12.873 1.00 52.53 92 PHE A CA 1
ATOM 732 C C . PHE A 1 92 ? 5.747 -9.941 13.398 1.00 52.53 92 PHE A C 1
ATOM 734 O O . PHE A 1 92 ? 6.645 -10.188 14.211 1.00 52.53 92 PHE A O 1
ATOM 741 N N . PRO A 1 93 ? 5.031 -10.939 12.854 1.00 38.47 93 PRO A N 1
ATOM 742 C CA . PRO A 1 93 ? 5.613 -12.262 12.737 1.00 38.47 93 PRO A CA 1
ATOM 743 C C . PRO A 1 93 ? 6.719 -12.178 11.676 1.00 38.47 93 PRO A C 1
ATOM 745 O O . PRO A 1 93 ? 6.480 -11.766 10.541 1.00 38.47 93 PRO A O 1
ATOM 748 N N . ARG A 1 94 ? 7.957 -12.525 12.050 1.00 36.50 94 ARG A N 1
ATOM 749 C CA . ARG A 1 94 ? 9.077 -12.625 11.100 1.00 36.50 94 ARG A CA 1
ATOM 750 C C . ARG A 1 94 ? 8.661 -13.553 9.955 1.00 36.50 94 ARG A C 1
ATOM 752 O O . ARG A 1 94 ? 8.358 -14.719 10.204 1.00 36.50 94 ARG A O 1
ATOM 759 N N . LEU A 1 95 ? 8.653 -13.043 8.724 1.00 40.72 95 LEU A N 1
ATOM 760 C CA . LEU A 1 95 ? 8.540 -13.886 7.535 1.00 40.72 95 LEU A CA 1
ATOM 761 C C . LEU A 1 95 ? 9.761 -14.821 7.515 1.00 40.72 95 LEU A C 1
ATOM 763 O O . LEU A 1 95 ? 10.891 -14.349 7.655 1.00 40.72 95 LEU A O 1
ATOM 767 N N . LYS A 1 96 ? 9.505 -16.132 7.451 1.00 32.50 96 LYS A N 1
ATOM 768 C CA . LYS A 1 96 ? 10.530 -17.169 7.270 1.00 32.50 96 LYS A CA 1
ATOM 769 C C . LYS A 1 96 ? 11.013 -17.196 5.828 1.00 32.50 96 LYS A C 1
ATOM 771 O O . LYS A 1 96 ? 10.166 -16.959 4.939 1.00 32.50 96 LYS A O 1
#

Sequence (96 aa):
ANQARVHLWYPQHFGRPYAPLTSVDEGIRRFLALECCVAVRPDVCFAPFGLAGLFEGTLTPNPFSPYPELFSAKAASYLERWPHLVVRNNEFPRLK